Protein AF-A0A835II64-F1 (afdb_monomer_lite)

Organism: NCBI:txid261450

Secondary structure (DSSP, 8-state):
---------SSHHHHHHHHHHHHHTTT---SS-HHHHHHHHHHTT-----HHHHHHHHHHHHHHHHHHHHHHHHHHHTT-

pLDDT: mean 87.88, std 14.95, range [49.09, 98.25]

Structure (mmCIF, N/CA/C/O backbone):
data_AF-A0A835II64-F1
#
_entry.id   AF-A0A835II64-F1
#
loop_
_atom_site.group_PDB
_atom_site.id
_atom_site.type_symbol
_atom_site.label_atom_id
_atom_site.label_alt_id
_atom_site.label_comp_id
_atom_site.label_asym_id
_atom_site.label_entity_id
_atom_site.label_seq_id
_atom_site.pdbx_PDB_ins_code
_atom_site.Cartn_x
_atom_site.Cartn_y
_atom_site.Cartn_z
_atom_site.occupancy
_atom_site.B_iso_or_equiv
_atom_site.auth_seq_id
_atom_site.auth_comp_id
_atom_site.auth_asym_id
_atom_site.auth_atom_id
_atom_site.pdbx_PDB_model_num
ATOM 1 N N . MET A 1 1 ? -27.548 44.742 -5.956 1.00 54.28 1 MET A N 1
ATOM 2 C CA . MET A 1 1 ? -26.716 43.928 -5.046 1.00 54.28 1 MET A CA 1
ATOM 3 C C . MET A 1 1 ? -27.588 42.859 -4.410 1.0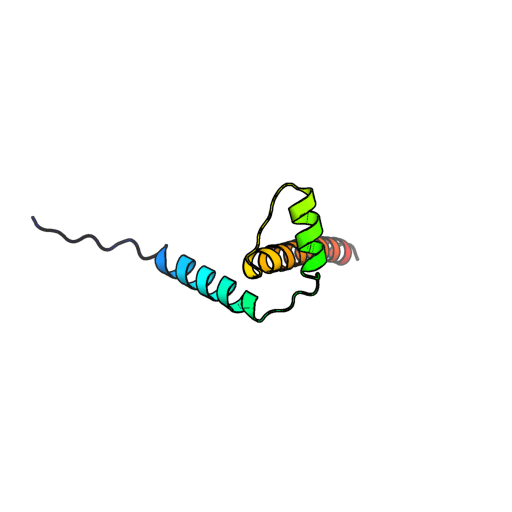0 54.28 1 MET A C 1
ATOM 5 O O . MET A 1 1 ? -28.485 43.258 -3.685 1.00 54.28 1 MET A O 1
ATOM 9 N N . ASN A 1 2 ? -27.368 41.575 -4.725 1.00 49.09 2 ASN A N 1
ATOM 10 C CA . ASN A 1 2 ? -27.469 40.399 -3.831 1.00 49.09 2 ASN A CA 1
ATOM 11 C C . ASN A 1 2 ? -27.239 39.139 -4.698 1.00 49.09 2 ASN A C 1
ATOM 13 O O . ASN A 1 2 ? -28.014 38.888 -5.614 1.00 49.09 2 ASN A O 1
ATOM 17 N N . ASN A 1 3 ? -26.045 38.550 -4.638 1.00 60.78 3 ASN A N 1
ATOM 18 C CA . ASN A 1 3 ? -25.726 37.296 -3.936 1.00 60.78 3 ASN A CA 1
ATOM 19 C C . ASN A 1 3 ? -26.383 36.059 -4.560 1.00 60.78 3 ASN A C 1
ATOM 21 O O . ASN A 1 3 ? -27.577 35.852 -4.389 1.00 60.78 3 ASN A O 1
ATOM 25 N N . ASN A 1 4 ? -25.576 35.176 -5.148 1.00 53.19 4 ASN A N 1
ATOM 26 C CA . ASN A 1 4 ? -25.251 33.921 -4.472 1.00 53.19 4 ASN A CA 1
ATOM 27 C C . ASN A 1 4 ? -24.110 33.202 -5.205 1.00 53.19 4 ASN A C 1
ATOM 29 O O . ASN A 1 4 ? -24.168 32.969 -6.410 1.00 53.19 4 ASN A O 1
ATOM 33 N N . SER A 1 5 ? -23.079 32.870 -4.444 1.00 61.66 5 SER A N 1
ATOM 34 C CA . SER A 1 5 ? -21.919 32.077 -4.825 1.00 61.66 5 SER A CA 1
ATOM 35 C C . SER A 1 5 ? -22.342 30.662 -5.226 1.00 61.66 5 SER A C 1
ATOM 37 O O . SER A 1 5 ? -23.100 30.019 -4.507 1.00 61.66 5 SER A O 1
ATOM 39 N N . SER A 1 6 ? -21.858 30.1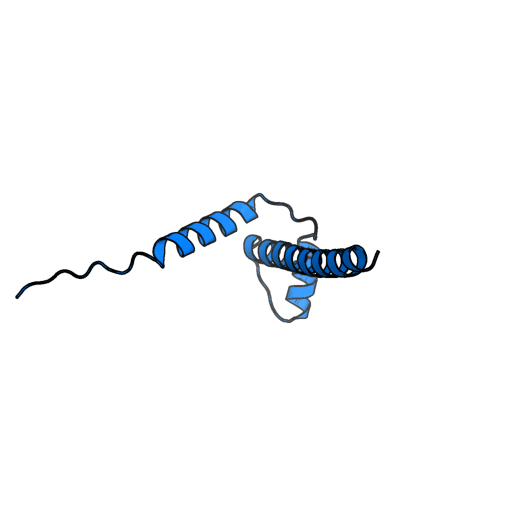49 -6.354 1.00 55.59 6 SER A N 1
ATOM 40 C CA . SER A 1 6 ? -21.885 28.706 -6.656 1.00 55.59 6 SER A CA 1
ATOM 41 C C . SER A 1 6 ? -20.879 28.393 -7.761 1.00 55.59 6 SER A C 1
ATOM 43 O O . SER A 1 6 ? -21.213 28.166 -8.918 1.00 55.59 6 SER A O 1
ATOM 45 N N . SER A 1 7 ? -19.606 28.418 -7.385 1.00 50.47 7 SER A N 1
ATOM 46 C CA . SER A 1 7 ? -18.520 27.859 -8.184 1.00 50.47 7 SER A CA 1
ATOM 47 C C . SER A 1 7 ? -17.523 27.196 -7.235 1.00 50.47 7 SER A C 1
ATOM 49 O O . SER A 1 7 ? -16.448 27.731 -6.988 1.00 50.47 7 SER A O 1
ATOM 51 N N . ASP A 1 8 ? -17.925 26.067 -6.655 1.00 51.59 8 ASP A N 1
ATOM 52 C CA . ASP A 1 8 ? -17.009 25.094 -6.051 1.00 51.59 8 ASP A CA 1
ATOM 53 C C . ASP A 1 8 ? -17.573 23.685 -6.287 1.00 51.59 8 ASP A C 1
ATOM 55 O O . ASP A 1 8 ? -18.258 23.108 -5.451 1.00 51.59 8 ASP A O 1
ATOM 59 N N . ALA A 1 9 ? -17.401 23.187 -7.513 1.00 52.03 9 ALA A N 1
ATOM 60 C CA . ALA A 1 9 ? -17.952 21.913 -7.993 1.00 52.03 9 ALA A CA 1
ATOM 61 C C . ALA A 1 9 ? -16.852 20.874 -8.295 1.00 52.03 9 ALA A C 1
ATOM 63 O O . ALA A 1 9 ? -17.080 19.944 -9.054 1.00 52.03 9 ALA A O 1
ATOM 64 N N . GLY A 1 10 ? -15.640 21.058 -7.757 1.00 56.88 10 GLY A N 1
ATOM 65 C CA . GLY A 1 10 ? -14.498 20.168 -8.020 1.00 56.88 10 GLY A CA 1
ATOM 66 C C . GLY A 1 10 ? -14.081 19.288 -6.840 1.00 56.88 10 GLY A C 1
ATOM 67 O O . GLY A 1 10 ? -13.448 18.255 -7.042 1.00 56.88 10 GLY A O 1
ATOM 68 N N . THR A 1 11 ? -14.420 19.674 -5.609 1.00 59.25 11 THR A N 1
ATOM 69 C CA . THR A 1 11 ? -13.902 19.014 -4.396 1.00 59.25 11 THR A CA 1
ATOM 70 C C . THR A 1 11 ? -14.833 17.911 -3.878 1.00 59.25 11 THR A C 1
ATOM 72 O O . THR A 1 11 ? -14.359 16.865 -3.446 1.00 59.25 11 THR A O 1
ATOM 75 N N . GLY A 1 12 ? -16.156 18.094 -3.984 1.00 63.81 12 GLY A N 1
ATOM 76 C CA . GLY A 1 12 ? -17.145 17.153 -3.433 1.00 63.81 12 GLY A CA 1
ATOM 77 C C . GLY A 1 12 ? -17.146 15.765 -4.085 1.00 63.81 12 GLY A C 1
ATOM 78 O O . GLY A 1 12 ? -17.313 14.762 -3.393 1.00 63.81 12 GLY A O 1
ATOM 79 N N . ASP A 1 13 ? -16.894 15.689 -5.392 1.00 76.06 13 ASP A N 1
ATOM 80 C CA . ASP A 1 13 ? -16.916 14.419 -6.126 1.00 76.06 13 ASP A CA 1
ATOM 81 C C . ASP A 1 13 ? -15.720 13.528 -5.751 1.00 76.06 13 ASP A C 1
ATOM 83 O O . ASP A 1 13 ? -15.871 12.317 -5.585 1.00 76.06 13 ASP A O 1
ATOM 87 N N . ASN A 1 14 ? -14.543 14.122 -5.529 1.00 81.00 14 ASN A N 1
ATOM 88 C CA . ASN A 1 14 ? -13.327 13.389 -5.166 1.00 81.00 14 ASN A CA 1
ATOM 89 C C . ASN A 1 14 ? -13.389 12.820 -3.743 1.00 81.00 14 ASN A C 1
ATOM 91 O O . ASN A 1 14 ? -12.984 11.678 -3.526 1.00 81.00 14 ASN A O 1
ATOM 95 N N . ASP A 1 15 ? -13.934 13.580 -2.791 1.00 87.75 15 ASP A N 1
ATOM 96 C CA . ASP A 1 15 ? -14.125 13.106 -1.416 1.00 87.75 15 ASP A CA 1
ATOM 97 C C . ASP A 1 15 ? -15.123 11.941 -1.363 1.00 87.75 15 ASP A C 1
ATOM 99 O O . ASP A 1 15 ? -14.897 10.959 -0.648 1.00 87.75 15 ASP A O 1
ATOM 103 N N . SER A 1 16 ? -16.193 12.004 -2.166 1.00 91.75 16 SER A N 1
ATOM 104 C CA . SER A 1 16 ? -17.152 10.899 -2.280 1.00 91.75 16 SER A CA 1
ATOM 105 C C . SER A 1 16 ? -16.508 9.644 -2.879 1.00 91.75 16 SER A C 1
ATOM 107 O O . SER A 1 16 ? -16.609 8.564 -2.299 1.00 91.75 16 SER A O 1
ATOM 109 N N . ALA A 1 17 ? -15.731 9.797 -3.956 1.00 93.06 17 ALA A N 1
ATOM 110 C CA . ALA A 1 17 ? -15.031 8.692 -4.602 1.00 93.06 17 ALA A CA 1
ATOM 111 C C . ALA A 1 17 ? -13.978 8.047 -3.685 1.00 93.06 17 ALA A C 1
ATOM 113 O O . ALA A 1 17 ? -13.831 6.824 -3.669 1.00 93.06 17 ALA A O 1
ATOM 114 N N . LEU A 1 18 ? -13.257 8.849 -2.894 1.00 92.44 18 LEU A N 1
ATOM 115 C CA . LEU A 1 18 ? -12.298 8.341 -1.914 1.00 92.44 18 LEU A CA 1
ATOM 116 C C . LEU A 1 18 ? -13.001 7.565 -0.796 1.00 92.44 18 LEU A C 1
ATOM 118 O O . LEU A 1 18 ? -12.535 6.494 -0.408 1.00 92.44 18 LEU A O 1
ATOM 122 N N . SER A 1 19 ? -14.117 8.087 -0.287 1.00 94.00 19 SER A N 1
ATOM 123 C CA . SER A 1 19 ? -14.918 7.406 0.732 1.00 94.00 19 SER A CA 1
ATOM 124 C C . SER A 1 19 ? -15.415 6.048 0.233 1.00 94.00 19 SER A C 1
ATOM 126 O O . SER A 1 19 ? -15.252 5.043 0.928 1.00 94.00 19 SER A O 1
ATOM 128 N N . ASP A 1 20 ? -15.954 5.999 -0.985 1.00 95.44 20 ASP A N 1
ATOM 129 C CA . ASP A 1 20 ? -16.437 4.765 -1.608 1.00 95.44 20 ASP A CA 1
ATOM 130 C C . ASP A 1 20 ? -15.299 3.767 -1.847 1.00 95.44 20 ASP A C 1
ATOM 132 O O . ASP A 1 20 ? -15.438 2.569 -1.583 1.00 95.44 20 ASP A O 1
ATOM 136 N N . PHE A 1 21 ? -14.129 4.256 -2.265 1.00 96.12 21 PHE A N 1
ATOM 137 C CA . PHE A 1 21 ? -12.937 3.428 -2.401 1.00 96.12 21 PHE A CA 1
ATOM 138 C C . PHE A 1 21 ? -12.509 2.817 -1.061 1.00 96.12 21 PHE A C 1
ATOM 140 O O . PHE A 1 21 ? -12.342 1.601 -0.974 1.00 96.12 21 PHE A O 1
ATOM 147 N N . LEU A 1 22 ? -12.388 3.614 0.005 1.00 96.12 22 LEU A N 1
ATOM 148 C CA . LEU A 1 22 ? -12.030 3.101 1.332 1.00 96.12 22 LEU A CA 1
ATOM 149 C C . LEU A 1 22 ? -13.084 2.133 1.877 1.00 96.12 22 LEU A C 1
ATOM 151 O O . LEU A 1 22 ? -12.729 1.155 2.535 1.00 96.12 22 LEU A O 1
ATOM 155 N N . ALA A 1 23 ? -14.366 2.378 1.599 1.00 96.25 23 ALA A N 1
ATOM 156 C CA . ALA A 1 23 ? -15.436 1.450 1.942 1.00 96.25 23 ALA A CA 1
ATOM 157 C C . ALA A 1 23 ? -15.255 0.106 1.223 1.00 96.25 23 ALA A C 1
ATOM 159 O O . ALA A 1 23 ? -15.338 -0.936 1.869 1.00 96.25 23 ALA A O 1
ATOM 160 N N . SER A 1 24 ? -14.907 0.115 -0.068 1.00 96.94 24 SER A N 1
ATOM 161 C CA . SER A 1 24 ? -14.660 -1.114 -0.836 1.00 96.94 24 SER A CA 1
ATOM 162 C C . SER A 1 24 ? -13.499 -1.959 -0.289 1.00 96.94 24 SER A C 1
ATOM 164 O O . SER A 1 24 ? -13.501 -3.182 -0.430 1.00 96.94 24 SER A O 1
ATOM 166 N N . LEU A 1 25 ? -12.532 -1.338 0.401 1.00 96.94 25 LEU A N 1
ATOM 167 C CA . LEU A 1 25 ? -11.407 -2.051 1.012 1.00 96.94 25 LEU A CA 1
ATOM 168 C C . LEU A 1 25 ? -11.810 -2.918 2.214 1.00 96.94 25 LEU A C 1
ATOM 170 O O . LEU A 1 25 ? -11.060 -3.827 2.572 1.00 96.94 25 LEU A O 1
ATOM 174 N N . MET A 1 26 ? -12.983 -2.695 2.818 1.00 95.06 26 MET A N 1
ATOM 175 C CA . MET A 1 26 ? -13.485 -3.547 3.907 1.00 95.06 26 MET A CA 1
ATOM 176 C C . MET A 1 26 ? -13.699 -5.000 3.483 1.00 95.06 26 MET A C 1
ATOM 178 O O . MET A 1 26 ? -13.471 -5.905 4.286 1.00 95.06 26 MET A O 1
ATOM 182 N N . ASP A 1 27 ? -14.082 -5.222 2.229 1.00 94.81 27 ASP A N 1
ATOM 183 C CA . ASP A 1 27 ? -14.391 -6.551 1.693 1.00 94.81 27 ASP A CA 1
ATOM 184 C C . ASP A 1 27 ? -13.320 -7.050 0.711 1.00 94.81 27 ASP A C 1
ATOM 186 O O . ASP A 1 27 ? -13.392 -8.168 0.202 1.00 94.81 27 ASP A O 1
ATOM 190 N N . TYR A 1 28 ? -12.297 -6.234 0.449 1.00 95.44 28 TYR A N 1
ATOM 191 C CA . TYR A 1 28 ? -11.188 -6.590 -0.424 1.00 95.44 28 TYR A CA 1
ATOM 192 C C . TYR A 1 28 ? -10.073 -7.309 0.340 1.00 95.44 28 TYR A C 1
ATOM 194 O O . TYR A 1 28 ? -9.639 -6.855 1.395 1.00 95.44 28 TYR A O 1
ATOM 202 N N . THR A 1 29 ? -9.551 -8.397 -0.227 1.00 95.69 29 THR A N 1
ATOM 203 C CA . THR A 1 29 ? -8.360 -9.085 0.289 1.00 95.69 29 THR A CA 1
ATOM 204 C C . THR A 1 29 ? -7.177 -8.827 -0.648 1.00 95.69 29 THR A C 1
ATOM 206 O O . THR A 1 29 ? -7.118 -9.428 -1.725 1.00 95.69 29 THR A O 1
ATOM 209 N N . PRO A 1 30 ? -6.243 -7.928 -0.289 1.00 96.50 30 PRO A N 1
ATOM 210 C CA . PRO A 1 30 ? -5.072 -7.652 -1.112 1.00 96.50 30 PRO A CA 1
ATOM 211 C C . PRO A 1 30 ? -4.123 -8.855 -1.177 1.00 96.50 30 PRO A C 1
ATOM 213 O O . PRO A 1 30 ? -4.003 -9.638 -0.242 1.00 96.50 30 PRO A O 1
ATOM 216 N N . THR A 1 31 ? -3.365 -8.961 -2.271 1.00 97.31 31 THR A N 1
ATOM 217 C CA . THR A 1 31 ? -2.283 -9.956 -2.426 1.00 97.31 31 THR A CA 1
ATOM 218 C C . THR A 1 31 ? -1.201 -9.868 -1.340 1.00 97.31 31 THR A C 1
ATOM 220 O O . THR A 1 31 ? -0.567 -10.871 -1.029 1.00 97.31 31 THR A O 1
ATOM 223 N N . ILE A 1 32 ? -0.951 -8.676 -0.786 1.00 96.88 32 ILE A N 1
ATOM 224 C CA . ILE A 1 32 ? -0.060 -8.498 0.365 1.00 96.88 32 ILE A CA 1
ATOM 225 C C . ILE A 1 32 ? -0.919 -8.719 1.619 1.00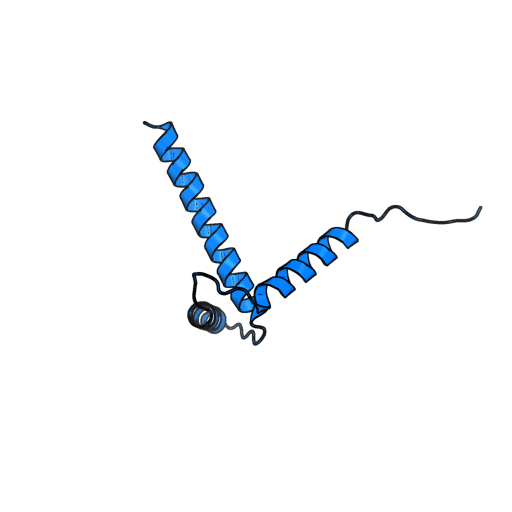 96.88 32 ILE A C 1
ATOM 227 O O . ILE A 1 32 ? -1.868 -7.957 1.782 1.00 96.88 32 ILE A O 1
ATOM 231 N N . PRO A 1 33 ? -0.607 -9.702 2.486 1.00 96.69 33 PRO A N 1
ATOM 232 C CA . PRO A 1 33 ? -1.408 -9.995 3.677 1.00 96.69 33 PRO A CA 1
ATOM 233 C C . PRO A 1 33 ? -1.462 -8.837 4.681 1.00 96.69 33 PRO A C 1
ATOM 235 O O . PRO A 1 33 ? -0.463 -8.131 4.867 1.00 96.69 33 PRO A O 1
ATOM 238 N N . ASP A 1 34 ? -2.597 -8.702 5.371 1.00 95.12 34 ASP A N 1
ATOM 239 C CA . ASP A 1 34 ? -2.849 -7.643 6.357 1.00 95.12 34 ASP A CA 1
ATOM 240 C C . ASP A 1 34 ? -1.809 -7.688 7.494 1.00 95.12 34 ASP A C 1
ATOM 242 O O . ASP A 1 34 ? -1.230 -6.660 7.844 1.00 95.12 34 ASP A O 1
ATOM 246 N N . GLU A 1 35 ? -1.447 -8.879 7.985 1.00 95.81 35 GLU A N 1
ATOM 247 C CA . GLU A 1 35 ? -0.486 -9.059 9.085 1.00 95.81 35 GLU A CA 1
ATOM 248 C C . GLU A 1 35 ? 0.921 -8.573 8.715 1.00 95.81 35 GLU A C 1
ATOM 250 O O . GLU A 1 35 ? 1.679 -8.087 9.561 1.00 95.81 35 GLU A O 1
ATOM 255 N N . LEU A 1 36 ? 1.292 -8.702 7.436 1.00 96.81 36 LEU A N 1
ATOM 256 C CA . LEU A 1 36 ? 2.579 -8.216 6.954 1.00 96.81 36 LEU A CA 1
ATOM 257 C C . LEU A 1 36 ? 2.600 -6.689 6.975 1.00 96.81 36 LEU A C 1
ATOM 259 O O . LEU A 1 36 ? 3.577 -6.092 7.430 1.00 96.81 36 LEU A O 1
ATOM 263 N N . VAL A 1 37 ? 1.519 -6.056 6.525 1.00 96.75 37 VAL A N 1
ATOM 264 C CA . VAL A 1 37 ? 1.397 -4.600 6.569 1.00 96.75 37 VAL A CA 1
ATOM 265 C C . VAL A 1 37 ? 1.385 -4.106 8.010 1.00 96.75 37 VAL A C 1
ATOM 267 O O . VAL A 1 37 ? 2.169 -3.218 8.341 1.00 96.75 37 VAL A O 1
ATOM 270 N N . GLU A 1 38 ? 0.582 -4.711 8.883 1.00 95.81 38 GLU A N 1
ATOM 271 C CA . GLU A 1 38 ? 0.530 -4.383 10.310 1.00 95.81 38 GLU A CA 1
ATOM 272 C C . GLU A 1 38 ? 1.907 -4.472 10.967 1.00 95.81 38 GLU A C 1
ATOM 274 O O . GLU A 1 38 ? 2.311 -3.548 11.671 1.00 95.81 38 GLU A O 1
ATOM 279 N N . HIS A 1 39 ? 2.678 -5.526 10.686 1.00 95.94 39 HIS A N 1
ATOM 280 C CA . HIS A 1 39 ? 4.038 -5.663 11.201 1.00 95.94 39 HIS A CA 1
ATOM 281 C C . HIS A 1 39 ? 4.951 -4.505 10.759 1.00 95.94 39 HIS A C 1
ATOM 283 O O . HIS A 1 39 ? 5.695 -3.955 11.576 1.00 95.94 39 HIS A O 1
ATOM 289 N N . TYR A 1 40 ? 4.914 -4.105 9.484 1.00 96.00 40 TYR A N 1
ATOM 290 C CA . TYR A 1 40 ? 5.757 -3.010 8.986 1.00 96.00 40 TYR A CA 1
ATOM 291 C C . TYR A 1 40 ? 5.283 -1.624 9.445 1.00 96.00 40 TYR A C 1
ATOM 293 O O . TYR A 1 40 ? 6.121 -0.762 9.718 1.00 96.00 40 TYR A O 1
ATOM 301 N N . VAL A 1 41 ? 3.974 -1.422 9.592 1.00 94.69 41 VAL A N 1
ATOM 302 C CA . VAL A 1 41 ? 3.383 -0.210 10.177 1.00 94.69 41 VAL A CA 1
ATOM 303 C C . VAL A 1 41 ? 3.751 -0.108 11.664 1.00 94.69 41 VAL A C 1
ATOM 305 O O . VAL A 1 41 ? 4.251 0.923 12.108 1.00 94.69 41 VAL A O 1
ATOM 308 N N . ALA A 1 42 ? 3.645 -1.201 12.421 1.00 94.56 42 ALA A N 1
ATOM 309 C CA . ALA A 1 42 ? 4.092 -1.269 13.811 1.00 94.56 42 ALA A CA 1
ATOM 310 C C . ALA A 1 42 ? 5.588 -0.970 13.947 1.00 94.56 42 ALA A C 1
ATOM 312 O O . ALA A 1 42 ? 6.003 -0.203 14.819 1.00 94.56 42 ALA A O 1
ATOM 313 N N . LYS A 1 43 ? 6.403 -1.534 13.049 1.00 95.31 43 LYS A N 1
ATOM 314 C CA . LYS A 1 43 ? 7.850 -1.309 13.012 1.00 95.31 43 LYS A CA 1
ATOM 315 C C . LYS A 1 43 ? 8.220 0.150 12.728 1.00 95.31 43 LYS A C 1
ATOM 317 O O . LYS A 1 43 ? 9.270 0.591 13.192 1.00 95.31 43 LYS A O 1
ATOM 322 N N . SER A 1 44 ? 7.390 0.904 12.005 1.00 93.81 44 SER A N 1
ATOM 323 C CA . SER A 1 44 ? 7.595 2.343 11.792 1.00 93.81 44 SER A CA 1
ATOM 324 C C . SER A 1 44 ? 7.110 3.214 12.962 1.00 93.81 44 SER A C 1
ATOM 326 O O . SER A 1 44 ? 7.292 4.429 12.928 1.00 93.81 44 SER A O 1
ATOM 328 N N . GLY A 1 45 ? 6.552 2.608 14.018 1.00 94.38 45 GLY A N 1
ATOM 329 C CA . GLY A 1 45 ? 6.026 3.301 15.198 1.00 94.38 45 GLY A CA 1
ATOM 330 C C . GLY A 1 45 ? 4.561 3.725 15.068 1.00 94.38 45 GLY A C 1
ATOM 331 O O . GLY A 1 45 ? 4.050 4.424 15.941 1.00 94.38 45 GLY A O 1
ATOM 332 N N . LEU A 1 46 ? 3.879 3.306 14.000 1.00 89.62 46 LEU A N 1
ATOM 333 C CA . LEU A 1 46 ? 2.459 3.553 13.779 1.00 89.62 46 LEU A CA 1
ATOM 334 C C . LEU A 1 46 ? 1.636 2.349 14.244 1.00 89.62 46 LEU A C 1
ATOM 336 O O . LEU A 1 46 ? 2.023 1.200 14.077 1.00 89.62 46 LEU A O 1
ATOM 340 N N . GLN A 1 47 ? 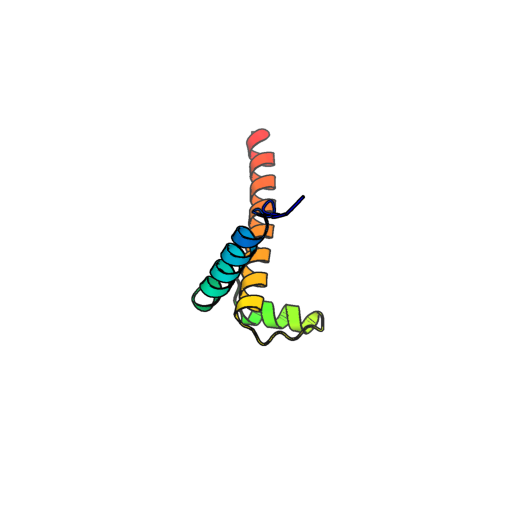0.473 2.610 14.827 1.00 89.88 47 GLN A N 1
ATOM 341 C CA . GLN A 1 47 ? -0.513 1.585 15.159 1.00 89.88 47 GLN A CA 1
ATOM 342 C C . GLN A 1 47 ? -1.832 2.025 14.548 1.00 89.88 47 GLN A C 1
ATOM 344 O O . GLN A 1 47 ? -2.316 3.118 14.8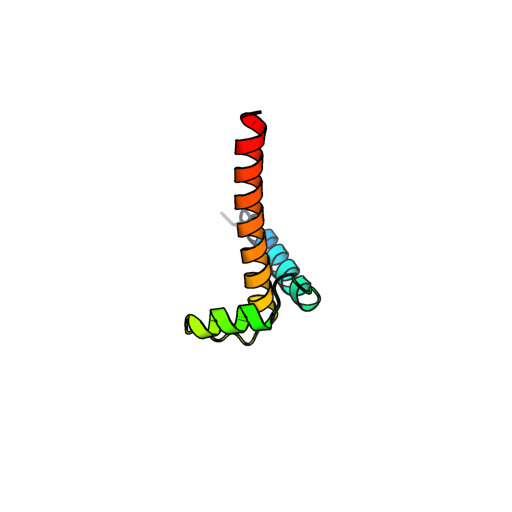44 1.00 89.88 47 GLN A O 1
ATOM 349 N N . CYS A 1 48 ? -2.384 1.204 13.662 1.00 87.19 48 CYS A N 1
ATOM 350 C CA . CYS A 1 48 ? -3.613 1.528 12.961 1.00 87.19 48 CYS A CA 1
ATOM 351 C C . CYS A 1 48 ? -4.600 0.367 13.113 1.00 87.19 48 CYS A C 1
ATOM 353 O O . CYS A 1 48 ? -4.382 -0.677 12.509 1.00 87.19 48 CYS A O 1
ATOM 355 N N . PRO A 1 49 ? -5.662 0.520 13.924 1.00 89.44 49 PRO A N 1
ATOM 356 C CA . PRO A 1 49 ? -6.657 -0.534 14.113 1.00 89.44 49 PRO A CA 1
ATOM 357 C C . PRO A 1 49 ? -7.683 -0.599 12.970 1.00 89.44 49 PRO A C 1
ATOM 359 O O . PRO A 1 49 ? -8.517 -1.499 12.950 1.00 89.44 49 PRO A O 1
ATOM 362 N N . ASP A 1 50 ? -7.673 0.366 12.043 1.00 93.94 50 ASP A N 1
ATOM 363 C CA . ASP A 1 50 ? -8.595 0.385 10.908 1.00 93.94 50 ASP A CA 1
ATOM 364 C C . ASP A 1 50 ? -8.060 -0.502 9.776 1.00 93.94 50 ASP A C 1
ATOM 366 O O . ASP A 1 50 ? -7.118 -0.135 9.067 1.00 93.94 50 ASP A O 1
ATOM 370 N N . ALA A 1 51 ? -8.707 -1.652 9.576 1.00 94.06 51 ALA A N 1
ATOM 371 C CA . ALA A 1 51 ? -8.368 -2.607 8.523 1.00 94.06 51 ALA A CA 1
ATOM 372 C C . ALA A 1 51 ? -8.378 -1.981 7.116 1.00 94.06 51 ALA A C 1
ATOM 374 O O . ALA A 1 51 ? -7.606 -2.394 6.252 1.00 94.06 51 ALA A O 1
ATOM 375 N N . ARG A 1 52 ? -9.189 -0.939 6.872 1.00 96.31 52 ARG A N 1
ATOM 376 C CA . ARG A 1 52 ? -9.210 -0.234 5.577 1.00 96.31 52 ARG A CA 1
ATOM 377 C C . ARG A 1 52 ? -7.902 0.488 5.318 1.00 96.31 52 ARG A C 1
ATOM 379 O O . ARG A 1 52 ? -7.437 0.508 4.185 1.00 96.31 52 ARG A O 1
ATOM 386 N N . LEU A 1 53 ? -7.300 1.071 6.354 1.00 95.62 53 LEU A N 1
ATOM 387 C CA . LEU A 1 53 ? -6.025 1.775 6.239 1.00 95.62 53 LEU A CA 1
ATOM 388 C C . LEU A 1 53 ? -4.863 0.794 6.073 1.00 95.62 53 LEU A C 1
ATOM 390 O O . LEU A 1 53 ? -3.970 1.045 5.266 1.00 95.62 53 LEU A O 1
ATOM 394 N N . ILE A 1 54 ? -4.910 -0.351 6.757 1.00 97.06 54 ILE A N 1
ATOM 395 C CA . ILE A 1 54 ? -3.966 -1.454 6.532 1.00 97.06 54 ILE A CA 1
ATOM 396 C C . ILE A 1 54 ? -4.029 -1.917 5.068 1.00 97.06 54 ILE A C 1
ATOM 398 O O . ILE A 1 54 ? -3.021 -1.921 4.359 1.00 97.06 54 ILE A O 1
ATOM 402 N N . ARG A 1 55 ? -5.228 -2.199 4.557 1.00 97.56 55 ARG A N 1
ATOM 403 C CA . ARG A 1 55 ? -5.418 -2.638 3.167 1.00 97.56 55 ARG A CA 1
ATOM 404 C C . ARG A 1 55 ? -5.116 -1.552 2.145 1.00 97.56 55 ARG A C 1
ATOM 406 O O . ARG A 1 55 ? -4.609 -1.857 1.069 1.00 97.56 55 ARG A O 1
ATOM 413 N N . LEU A 1 56 ? -5.346 -0.284 2.479 1.00 97.31 56 LEU A N 1
ATOM 414 C CA . LEU A 1 56 ? -4.939 0.846 1.646 1.00 97.31 56 LEU A CA 1
ATOM 415 C C . LEU A 1 56 ? -3.423 0.848 1.442 1.00 97.31 56 LEU A C 1
ATOM 417 O O . LEU A 1 56 ? -2.960 0.969 0.309 1.00 97.31 56 LEU A O 1
ATOM 421 N N . VAL A 1 57 ? -2.649 0.678 2.517 1.00 97.00 57 VAL A N 1
ATOM 422 C CA . VAL A 1 57 ? -1.185 0.581 2.434 1.00 97.00 57 VAL A CA 1
ATOM 423 C C . VAL A 1 57 ? -0.771 -0.635 1.601 1.00 97.00 57 VAL A C 1
ATOM 425 O O . VAL A 1 57 ? 0.140 -0.522 0.775 1.00 97.00 57 VAL A O 1
ATOM 428 N N . ALA A 1 58 ? -1.463 -1.769 1.751 1.00 97.94 58 ALA A N 1
ATOM 429 C CA . ALA A 1 58 ? -1.231 -2.964 0.940 1.00 97.94 58 ALA A CA 1
ATOM 430 C C . ALA A 1 58 ? -1.393 -2.671 -0.565 1.00 97.94 58 ALA A C 1
ATOM 432 O O . ALA A 1 58 ? -0.474 -2.910 -1.352 1.00 97.94 58 ALA A O 1
ATOM 433 N N . VAL A 1 59 ? -2.531 -2.095 -0.964 1.00 97.94 59 VAL A N 1
ATOM 434 C CA . VAL A 1 59 ? -2.848 -1.782 -2.367 1.00 97.94 59 VAL A CA 1
ATOM 435 C C . VAL A 1 59 ? -1.934 -0.688 -2.921 1.00 97.94 59 VAL A C 1
ATOM 437 O O . VAL A 1 59 ? -1.454 -0.801 -4.048 1.00 97.94 59 VAL A O 1
ATOM 440 N N . ALA A 1 60 ? -1.620 0.343 -2.134 1.00 97.88 60 ALA A N 1
ATOM 441 C CA . ALA A 1 60 ? -0.678 1.388 -2.535 1.00 97.88 60 ALA A CA 1
ATOM 442 C C . ALA A 1 60 ? 0.721 0.813 -2.808 1.00 97.88 60 ALA A C 1
ATOM 444 O O . ALA A 1 60 ? 1.350 1.151 -3.812 1.00 97.88 60 ALA A O 1
ATOM 445 N N . THR A 1 61 ? 1.181 -0.109 -1.959 1.00 97.81 61 THR A N 1
ATOM 446 C CA . THR A 1 61 ? 2.460 -0.809 -2.142 1.00 97.81 61 THR A CA 1
ATOM 447 C C . THR A 1 61 ? 2.450 -1.659 -3.413 1.00 97.81 61 THR A C 1
ATOM 449 O O . THR A 1 61 ? 3.407 -1.632 -4.185 1.00 97.81 61 THR A O 1
ATOM 452 N N . GLN A 1 62 ? 1.359 -2.380 -3.677 1.00 97.69 62 GLN A N 1
ATOM 453 C CA . GLN A 1 62 ? 1.206 -3.165 -4.906 1.00 97.69 62 GLN A CA 1
ATOM 454 C C . GLN A 1 62 ? 1.230 -2.286 -6.150 1.00 97.69 62 GLN A C 1
ATOM 456 O O . GLN A 1 62 ? 1.950 -2.597 -7.096 1.00 97.69 62 GLN A O 1
ATOM 461 N N . LYS A 1 63 ? 0.480 -1.178 -6.135 1.00 97.44 63 LYS A N 1
ATOM 462 C CA . LYS A 1 63 ? 0.465 -0.207 -7.230 1.00 97.44 63 LYS A CA 1
ATOM 463 C C . LYS A 1 63 ? 1.873 0.323 -7.497 1.00 97.44 63 LYS A C 1
ATOM 465 O O . LYS A 1 63 ? 2.304 0.322 -8.643 1.00 97.44 63 LYS A O 1
ATOM 470 N N . PHE A 1 64 ? 2.604 0.697 -6.450 1.00 98.25 64 PHE A N 1
ATOM 471 C CA . PHE A 1 64 ? 3.977 1.183 -6.570 1.00 98.25 64 PHE A CA 1
ATOM 472 C C . PHE A 1 64 ? 4.910 0.155 -7.232 1.00 98.25 64 PHE A C 1
ATOM 474 O O . PHE A 1 64 ? 5.637 0.484 -8.168 1.00 98.25 64 PHE A O 1
ATOM 481 N N . ILE A 1 65 ? 4.857 -1.110 -6.800 1.00 97.62 65 ILE A N 1
ATOM 482 C CA . ILE A 1 65 ? 5.655 -2.191 -7.404 1.00 97.62 65 ILE A CA 1
ATOM 483 C C . ILE A 1 65 ? 5.244 -2.429 -8.865 1.00 97.62 65 ILE A C 1
ATOM 485 O O . ILE A 1 65 ? 6.106 -2.635 -9.724 1.00 97.62 65 ILE A O 1
ATOM 489 N N . ALA A 1 66 ? 3.941 -2.398 -9.158 1.00 97.31 66 ALA A N 1
ATOM 490 C CA . ALA A 1 66 ? 3.412 -2.584 -10.504 1.00 97.31 66 ALA A CA 1
ATOM 491 C C . ALA A 1 66 ? 3.866 -1.470 -11.457 1.00 97.31 66 ALA A C 1
ATOM 493 O O . ALA A 1 66 ? 4.228 -1.764 -12.595 1.00 97.31 66 ALA A O 1
ATOM 494 N N . GLU A 1 67 ? 3.909 -0.220 -10.994 1.00 97.81 67 GLU A N 1
ATOM 495 C CA . GLU A 1 67 ? 4.413 0.918 -11.771 1.00 97.81 67 GLU A CA 1
ATOM 496 C C . GLU A 1 67 ? 5.904 0.761 -12.077 1.00 97.81 67 GLU A C 1
ATOM 498 O O . GLU A 1 67 ? 6.282 0.792 -13.245 1.00 97.81 67 GLU A O 1
ATOM 503 N N . ILE A 1 68 ? 6.736 0.441 -11.077 1.00 97.44 68 ILE A N 1
ATOM 504 C CA . ILE A 1 68 ? 8.171 0.178 -11.300 1.00 97.44 68 ILE A CA 1
ATOM 505 C C . ILE A 1 68 ? 8.381 -0.963 -12.301 1.00 97.44 68 ILE A C 1
ATOM 507 O O . ILE A 1 68 ? 9.238 -0.885 -13.180 1.00 97.44 68 ILE A O 1
ATOM 511 N N . THR A 1 69 ? 7.608 -2.041 -12.165 1.00 96.94 69 THR A N 1
ATOM 512 C CA . THR A 1 69 ? 7.718 -3.207 -13.050 1.00 96.94 69 THR A CA 1
ATOM 513 C C . THR A 1 69 ? 7.289 -2.859 -14.471 1.00 96.94 69 THR A C 1
ATOM 515 O O . THR A 1 69 ? 7.926 -3.297 -15.426 1.00 96.94 69 THR A O 1
ATOM 518 N N . THR A 1 70 ? 6.236 -2.054 -14.615 1.00 96.12 70 THR A N 1
ATOM 519 C CA . THR A 1 70 ? 5.754 -1.572 -15.913 1.00 96.12 70 THR A CA 1
ATOM 520 C C . THR A 1 70 ? 6.811 -0.708 -16.591 1.00 96.12 70 THR A C 1
ATOM 522 O O . THR A 1 70 ? 7.131 -0.956 -17.752 1.00 96.12 70 THR A O 1
ATOM 525 N N . ASP A 1 71 ? 7.418 0.230 -15.863 1.00 95.81 71 ASP A N 1
ATOM 526 C CA . ASP A 1 71 ? 8.481 1.093 -16.383 1.00 95.81 71 ASP A CA 1
ATOM 527 C C . ASP A 1 71 ? 9.710 0.276 -16.811 1.00 95.81 71 ASP A C 1
ATOM 529 O O . ASP A 1 71 ? 10.250 0.461 -17.905 1.00 95.81 71 ASP A O 1
ATOM 533 N N . ALA A 1 72 ? 10.126 -0.689 -15.986 1.00 96.12 72 ALA A N 1
ATOM 534 C CA . ALA A 1 72 ? 11.238 -1.580 -16.304 1.00 96.12 72 ALA A CA 1
ATOM 535 C C . ALA A 1 72 ? 10.946 -2.446 -17.542 1.00 96.12 72 ALA A C 1
ATOM 537 O O . ALA A 1 72 ? 11.811 -2.612 -18.404 1.00 96.12 72 ALA A O 1
ATOM 538 N N . LEU A 1 73 ? 9.722 -2.970 -17.658 1.00 94.81 73 LEU A N 1
ATOM 539 C CA . LEU A 1 73 ? 9.294 -3.766 -18.805 1.00 94.81 73 LEU A CA 1
ATOM 540 C C . LEU A 1 73 ? 9.286 -2.934 -20.092 1.00 94.81 73 LEU A C 1
ATOM 542 O O . LEU A 1 73 ? 9.773 -3.403 -21.120 1.00 94.81 73 LEU A O 1
ATOM 546 N N . GLN A 1 74 ? 8.780 -1.699 -20.040 1.00 93.06 74 GLN A N 1
ATOM 547 C CA . GLN A 1 74 ? 8.800 -0.779 -21.179 1.00 93.06 74 GLN A CA 1
ATOM 548 C C . GLN A 1 74 ? 10.231 -0.440 -21.608 1.00 93.06 74 GLN A C 1
ATOM 550 O O . GLN A 1 74 ? 10.520 -0.427 -22.804 1.00 93.06 74 GLN A O 1
ATOM 555 N N . TYR A 1 75 ? 11.144 -0.224 -20.656 1.00 92.19 75 TYR A N 1
ATOM 556 C CA . TYR A 1 75 ? 12.554 0.017 -20.961 1.00 92.19 75 TYR A CA 1
ATOM 557 C C . TYR A 1 75 ? 13.193 -1.162 -21.706 1.00 92.19 75 TYR A C 1
ATOM 559 O O . TYR A 1 75 ? 13.831 -0.962 -22.738 1.00 92.19 75 TYR A O 1
ATOM 567 N N . VAL A 1 76 ? 12.984 -2.391 -21.221 1.00 90.88 76 VAL A N 1
ATOM 568 C CA . VAL A 1 76 ? 13.516 -3.607 -21.858 1.00 90.88 76 VAL A CA 1
ATOM 569 C C . VAL A 1 76 ? 12.886 -3.836 -23.233 1.00 90.88 76 VAL A C 1
ATOM 571 O O . VAL A 1 76 ? 13.598 -4.146 -24.184 1.00 90.88 76 VAL A O 1
ATOM 574 N N . SER A 1 77 ? 11.568 -3.656 -23.360 1.00 88.94 77 SER A N 1
ATOM 575 C CA . SER A 1 77 ? 10.849 -3.861 -24.621 1.00 88.94 77 SER A CA 1
ATOM 576 C C . SER A 1 77 ? 11.235 -2.859 -25.707 1.00 88.94 77 SER A C 1
ATOM 578 O O . SER A 1 77 ? 11.174 -3.211 -26.876 1.00 88.94 77 SER A O 1
ATOM 580 N N . ASN A 1 78 ? 11.604 -1.626 -25.353 1.00 79.00 78 ASN A N 1
ATOM 581 C CA . ASN A 1 78 ? 12.015 -0.605 -26.323 1.00 79.00 78 ASN A CA 1
ATOM 582 C C . ASN A 1 78 ? 13.458 -0.789 -26.823 1.00 79.00 78 ASN A C 1
ATOM 584 O O . ASN A 1 78 ? 13.893 -0.059 -27.713 1.00 79.00 78 ASN A O 1
ATOM 588 N N . PHE A 1 79 ? 14.210 -1.716 -26.225 1.00 73.75 79 PHE A N 1
ATOM 589 C CA . PHE A 1 79 ? 15.612 -1.982 -26.548 1.00 73.75 79 PHE A CA 1
ATOM 590 C C . PHE A 1 79 ? 15.835 -3.309 -27.296 1.00 73.75 79 PHE A C 1
ATOM 592 O O . PHE A 1 79 ? 16.974 -3.610 -27.658 1.00 73.75 79 PHE A O 1
ATOM 599 N N . LEU A 1 80 ? 14.770 -4.087 -27.520 1.00 56.75 80 LEU A N 1
ATOM 600 C CA . LEU A 1 80 ? 14.732 -5.310 -28.333 1.00 56.75 80 LEU A CA 1
ATOM 601 C C . LEU A 1 80 ? 14.056 -5.027 -29.679 1.00 56.75 80 LEU A C 1
ATOM 603 O O . LEU A 1 80 ? 14.512 -5.621 -30.681 1.00 56.75 80 LEU A O 1
#

Sequence (80 aa):
MNNNSSSDAGTGDNDSALSDFLASLMDYTPTIPDELVEHYVAKSGLQCPDARLIRLVAVATQKFIAEITTDALQYVSNFL

Radius of gyration: 19.34 Å; chains: 1; bounding box: 43×54×44 Å

InterPro domains:
  IPR003923 Transcription initiation factor TFIID, subunit 10 [PF03540] (18-76)
  IPR003923 Transcription initiation factor TFIID, subunit 10 [PR01443] (30-46)
  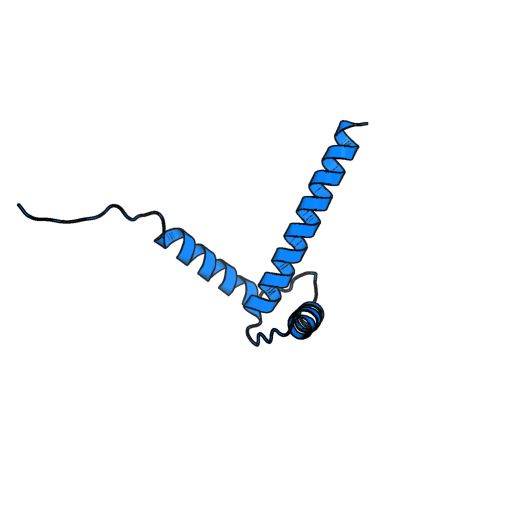IPR003923 Transcription initiation factor TFIID, subunit 10 [PR01443] (50-72)
  IPR003923 Transcription initiation factor TFIID, subunit 10 [PTHR21242] (8-76)
  IPR003923 Transcription initiation factor TFIID, subunit 10 [cd07982] (18-75)

Foldseek 3Di:
DDDDDDPDPPPVVVVVVVVVLLVVQVPDQAPPHLVNLQVVCVVVVHHDPRSSVSSVVRVVVVVVVVVVVVVVVVVVVVVD